Protein AF-A0A179URR4-F1 (afdb_monomer)

Radius of gyration: 17.01 Å; Cα contacts (8 Å, |Δi|>4): 88; chains: 1; bounding box: 34×35×42 Å

Sequence (105 aa):
MVKALNRHGTHRSYLYLRINSISTLRTRTGCLPHLNTFVKDEYQLTAILLEYILKMKELNWINYNERRMQNFVDELNRIHDTLVYHNDVHPRNMMIVEEDPERTI

Organism: Blastomyces gilchristii (strain SLH14081) (NCBI:txid559298)

Solvent-accessible surface area (backbone atoms only — not comparable to full-atom values): 6997 Å² total; per-residue (Å²): 138,85,78,83,83,76,88,84,77,99,60,93,74,80,80,71,51,81,46,77,42,66,70,62,52,63,75,77,34,90,73,60,78,86,55,55,73,64,69,72,50,91,62,81,52,84,52,74,54,73,86,86,63,80,68,57,40,66,49,45,89,86,76,62,53,70,69,44,51,50,46,50,52,54,52,51,49,55,42,45,76,70,78,44,80,77,92,66,88,44,46,88,69,33,35,34,30,76,93,38,77,79,51,68,84

Mean predicted aligned error: 11.79 Å

Structure (mmCIF, N/CA/C/O backbone):
data_AF-A0A179URR4-F1
#
_entry.id   AF-A0A179URR4-F1
#
loop_
_atom_site.group_PDB
_atom_site.id
_atom_site.type_symbol
_atom_site.label_atom_id
_atom_site.label_alt_id
_atom_site.label_comp_id
_atom_site.label_asym_id
_atom_site.label_entity_id
_atom_site.label_seq_id
_atom_site.pdbx_PDB_ins_code
_atom_site.Cartn_x
_atom_site.Cartn_y
_atom_site.Cartn_z
_atom_site.occupancy
_atom_site.B_iso_or_equiv
_atom_site.auth_seq_id
_atom_site.auth_comp_id
_atom_site.auth_asym_id
_atom_site.auth_atom_id
_atom_site.pdbx_PDB_model_num
ATOM 1 N N . MET A 1 1 ? -18.186 -8.491 3.990 1.00 26.55 1 MET A N 1
ATOM 2 C CA . MET A 1 1 ? -17.969 -9.769 4.706 1.00 26.55 1 MET A CA 1
ATOM 3 C C . MET A 1 1 ? -16.643 -10.360 4.234 1.00 26.55 1 MET A C 1
ATOM 5 O O . MET A 1 1 ? -16.627 -11.040 3.221 1.00 26.55 1 MET A O 1
ATOM 9 N N . VAL A 1 2 ? -15.521 -10.038 4.885 1.00 25.66 2 VAL A N 1
ATOM 10 C CA . VAL A 1 2 ? -14.201 -10.550 4.464 1.00 25.66 2 VAL A CA 1
ATOM 11 C C . VAL A 1 2 ? -13.921 -11.846 5.225 1.00 25.66 2 VAL A C 1
ATOM 13 O O . VAL A 1 2 ? -13.797 -11.840 6.451 1.00 25.66 2 VAL A O 1
ATOM 16 N N . LYS A 1 3 ? -13.908 -12.968 4.497 1.00 23.81 3 LYS A N 1
ATOM 17 C CA . LYS A 1 3 ? -13.519 -14.289 5.006 1.00 23.81 3 LYS A CA 1
ATOM 18 C C . LYS A 1 3 ? -12.022 -14.275 5.322 1.00 23.81 3 LYS A C 1
ATOM 20 O O . LYS A 1 3 ? -11.220 -13.878 4.485 1.00 23.81 3 LYS A O 1
ATOM 25 N N . ALA A 1 4 ? -11.656 -14.730 6.517 1.00 29.56 4 ALA A N 1
ATOM 26 C CA . ALA A 1 4 ? -10.269 -15.028 6.847 1.00 29.56 4 ALA A CA 1
ATOM 27 C C . ALA A 1 4 ? -9.815 -16.234 6.007 1.00 29.56 4 ALA A C 1
ATOM 29 O O . ALA A 1 4 ? -10.380 -17.322 6.132 1.00 29.56 4 ALA A O 1
ATOM 30 N N . LEU A 1 5 ? -8.832 -16.030 5.130 1.00 31.75 5 LEU A N 1
ATOM 31 C CA . LEU A 1 5 ? -8.178 -17.101 4.384 1.00 31.75 5 LEU A CA 1
ATOM 32 C C . LEU A 1 5 ? -7.237 -17.849 5.334 1.00 31.75 5 LEU A C 1
ATOM 34 O O . LEU A 1 5 ? -6.237 -17.309 5.807 1.00 31.75 5 LEU A O 1
ATOM 38 N N . ASN A 1 6 ? -7.598 -19.094 5.648 1.00 33.19 6 ASN A N 1
ATOM 39 C CA . ASN A 1 6 ? -6.719 -20.021 6.346 1.00 33.19 6 ASN A CA 1
ATOM 40 C C . ASN A 1 6 ? -5.609 -20.497 5.402 1.00 33.19 6 ASN A C 1
ATOM 42 O O . ASN A 1 6 ? -5.845 -20.792 4.234 1.00 33.19 6 ASN A O 1
ATOM 46 N N . ARG A 1 7 ? -4.404 -20.544 5.976 1.00 50.09 7 ARG A N 1
ATOM 47 C CA . ARG A 1 7 ? -3.108 -20.907 5.392 1.00 50.09 7 ARG A CA 1
ATOM 48 C C . ARG A 1 7 ? -3.194 -22.102 4.446 1.00 50.09 7 ARG A C 1
ATOM 50 O O . ARG A 1 7 ? -3.690 -23.126 4.881 1.00 50.09 7 ARG A O 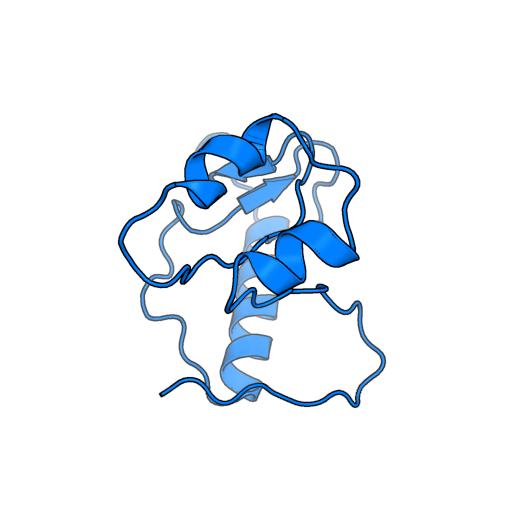1
ATOM 57 N N . HIS A 1 8 ? -2.587 -21.988 3.265 1.00 33.25 8 HIS A N 1
ATOM 58 C CA . HIS A 1 8 ? -1.692 -22.975 2.640 1.00 33.25 8 HIS A CA 1
ATOM 59 C C . HIS A 1 8 ? -1.058 -22.318 1.402 1.00 33.25 8 HIS A C 1
ATOM 61 O O . HIS A 1 8 ? -1.780 -21.855 0.527 1.00 33.25 8 HIS A O 1
ATOM 67 N N . GLY A 1 9 ? 0.275 -22.253 1.331 1.00 27.95 9 GLY A N 1
ATOM 68 C CA . GLY A 1 9 ? 0.982 -21.744 0.150 1.00 27.95 9 GLY A CA 1
ATOM 69 C C . GLY A 1 9 ? 2.272 -21.010 0.495 1.00 27.95 9 GLY A C 1
ATOM 70 O O . GLY A 1 9 ? 2.265 -19.962 1.131 1.00 27.95 9 GLY A O 1
ATOM 71 N N . THR A 1 10 ? 3.388 -21.597 0.092 1.00 39.62 10 THR A N 1
ATOM 72 C CA . THR A 1 10 ? 4.767 -21.192 0.359 1.00 39.62 10 THR A CA 1
ATOM 73 C C . THR A 1 10 ? 5.161 -19.949 -0.447 1.00 39.62 10 THR A C 1
ATOM 75 O O . THR A 1 10 ? 5.939 -20.050 -1.376 1.00 39.62 10 THR A O 1
ATOM 78 N N . HIS A 1 11 ? 4.660 -18.764 -0.106 1.00 39.25 11 HIS A N 1
ATOM 79 C CA . HIS A 1 11 ? 5.220 -17.485 -0.564 1.00 39.25 11 HIS A CA 1
ATOM 80 C C . HIS A 1 11 ? 5.056 -16.451 0.557 1.00 39.25 11 HIS A C 1
ATOM 82 O O . HIS A 1 11 ? 4.044 -16.473 1.258 1.00 39.25 11 HIS A O 1
ATOM 88 N N . ARG A 1 12 ? 6.108 -15.640 0.788 1.00 40.31 12 ARG A N 1
ATOM 89 C CA . ARG A 1 12 ? 6.276 -14.660 1.888 1.00 40.31 12 ARG A CA 1
ATOM 90 C C . ARG A 1 12 ? 4.941 -14.205 2.485 1.00 40.31 12 ARG A C 1
ATOM 92 O O . ARG A 1 12 ? 4.237 -13.368 1.934 1.00 40.31 12 ARG A O 1
ATOM 99 N N . SER A 1 13 ? 4.599 -14.802 3.618 1.00 34.41 13 SER A N 1
ATOM 100 C CA . SER A 1 13 ? 3.341 -14.555 4.307 1.00 34.41 13 SER A CA 1
ATOM 101 C C . SER A 1 13 ? 3.441 -13.237 5.069 1.00 34.41 13 SER A C 1
ATOM 103 O O . SER A 1 13 ? 4.128 -13.173 6.087 1.00 34.41 13 SER A O 1
ATOM 105 N N . TYR A 1 14 ? 2.757 -12.192 4.605 1.00 39.69 14 TYR A N 1
ATOM 106 C CA . TYR A 1 14 ? 2.512 -11.015 5.434 1.00 39.69 14 TYR A CA 1
ATOM 107 C C . TYR A 1 14 ? 1.600 -11.438 6.589 1.00 39.69 14 TYR A C 1
ATOM 109 O O . TYR A 1 14 ? 0.480 -11.918 6.389 1.00 39.69 14 TYR A O 1
ATOM 117 N N . LEU A 1 15 ? 2.119 -11.364 7.812 1.00 39.06 15 LEU A N 1
ATOM 118 C CA . LEU A 1 15 ? 1.438 -11.872 8.995 1.00 39.06 15 LEU A CA 1
ATOM 119 C C . LEU A 1 15 ? 0.481 -10.800 9.526 1.00 39.06 15 LEU A C 1
ATOM 121 O O . LEU A 1 15 ? 0.820 -10.038 10.425 1.00 39.06 15 LEU A O 1
ATOM 125 N N . TYR A 1 16 ? -0.722 -10.726 8.964 1.00 44.38 16 TYR A N 1
ATOM 126 C CA . TYR A 1 16 ? -1.755 -9.830 9.480 1.00 44.38 16 TYR A C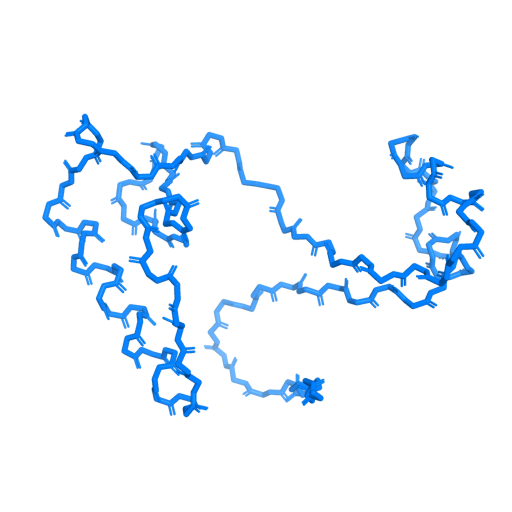A 1
ATOM 127 C C . TYR A 1 16 ? -2.450 -10.465 10.684 1.00 44.38 16 TYR A C 1
ATOM 129 O O . TYR A 1 16 ?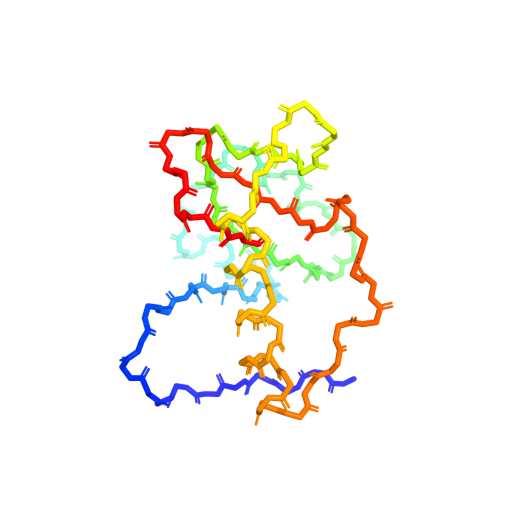 -3.043 -11.543 10.592 1.00 44.38 16 TYR A O 1
ATOM 137 N N . LEU A 1 17 ? -2.389 -9.790 11.832 1.00 50.88 17 LEU A N 1
ATOM 138 C CA . LEU A 1 17 ? -3.111 -10.198 13.033 1.00 50.88 17 LEU A CA 1
ATOM 139 C C . LEU A 1 17 ? -4.386 -9.367 13.161 1.00 50.88 17 LEU A C 1
ATOM 141 O O . LEU A 1 17 ? -4.342 -8.158 13.387 1.00 50.88 17 LEU A O 1
ATOM 145 N N . ARG A 1 18 ? -5.534 -10.041 13.048 1.00 52.78 18 ARG A N 1
ATOM 146 C CA . ARG A 1 18 ? -6.832 -9.465 13.400 1.00 52.78 18 ARG A CA 1
ATOM 147 C C . ARG A 1 18 ? -7.017 -9.559 14.913 1.00 52.78 18 ARG A C 1
ATOM 149 O O . ARG A 1 18 ? -7.097 -10.660 15.457 1.00 52.78 18 ARG A O 1
ATOM 156 N N . ILE A 1 19 ? -7.104 -8.416 15.585 1.00 57.50 19 ILE A N 1
ATOM 157 C CA . ILE A 1 19 ? -7.346 -8.341 17.029 1.00 57.50 19 ILE A CA 1
ATOM 158 C C . ILE A 1 19 ? -8.809 -7.981 17.241 1.00 57.50 19 ILE A C 1
ATOM 160 O O . ILE A 1 19 ? -9.236 -6.902 16.856 1.00 57.50 19 ILE A O 1
ATOM 164 N N . ASN A 1 20 ? -9.565 -8.896 17.848 1.00 51.19 20 ASN A N 1
ATOM 165 C CA . ASN A 1 20 ? -11.001 -8.724 18.094 1.00 51.19 20 ASN A CA 1
ATOM 166 C C . ASN A 1 20 ? -11.329 -8.435 19.573 1.00 51.19 20 ASN A C 1
ATOM 168 O O . ASN A 1 20 ? -12.499 -8.331 19.928 1.00 51.19 20 ASN A O 1
ATOM 172 N N . SER A 1 21 ? -10.332 -8.381 20.468 1.00 56.53 21 SER A N 1
ATOM 173 C CA . SER A 1 21 ? -10.551 -8.095 21.893 1.00 56.53 21 SER A CA 1
ATOM 174 C C . SER A 1 21 ? -9.287 -7.603 22.602 1.00 56.53 21 SER A C 1
ATOM 176 O O . SER A 1 21 ? -8.184 -8.106 22.371 1.00 56.53 21 SER A O 1
ATOM 178 N N . ILE A 1 22 ? -9.475 -6.686 23.556 1.00 53.06 22 ILE A N 1
ATOM 179 C CA . ILE A 1 22 ? -8.451 -6.188 24.490 1.00 53.06 22 ILE A CA 1
ATOM 180 C C . ILE A 1 22 ? -7.813 -7.328 25.304 1.00 53.06 22 ILE A C 1
ATOM 182 O O . ILE A 1 22 ? -6.621 -7.293 25.612 1.00 53.06 22 ILE A O 1
ATOM 186 N N . SER A 1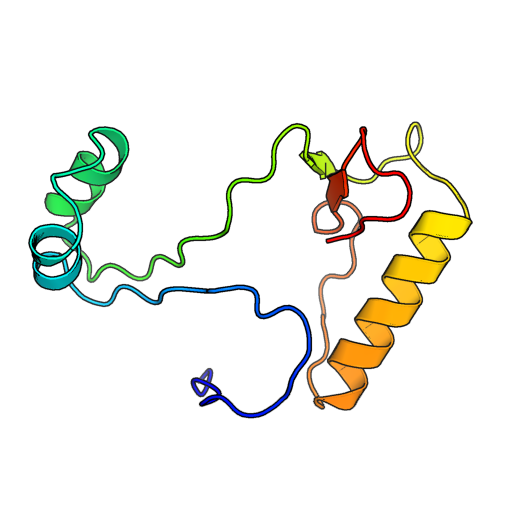 23 ? -8.566 -8.391 25.602 1.00 54.34 23 SER A N 1
ATOM 187 C CA . SER A 1 23 ? -8.040 -9.571 26.306 1.00 54.34 23 SER A CA 1
ATOM 188 C C . SER A 1 23 ? -6.948 -10.303 25.505 1.00 54.34 23 SER A C 1
ATOM 190 O O . SER A 1 23 ? -5.995 -10.827 26.090 1.00 54.34 23 SER A O 1
ATOM 192 N N . THR A 1 24 ? -7.033 -10.273 24.169 1.00 55.41 24 THR A N 1
ATOM 193 C CA . THR A 1 24 ? -6.045 -10.849 23.242 1.00 55.41 24 THR A CA 1
ATOM 194 C C . THR A 1 24 ? -4.796 -9.971 23.112 1.00 55.41 24 THR A C 1
ATOM 196 O O . THR A 1 24 ? -3.696 -10.505 22.978 1.00 55.41 24 THR A O 1
ATOM 199 N N . LEU A 1 25 ? -4.933 -8.640 23.228 1.00 53.69 25 LEU A N 1
ATOM 200 C CA . LEU A 1 25 ? -3.790 -7.717 23.330 1.00 53.69 25 LEU A CA 1
ATOM 201 C C . LEU A 1 25 ? -2.957 -8.013 24.585 1.00 53.69 25 LEU A C 1
ATOM 203 O O . LEU A 1 25 ? -1.732 -8.124 24.525 1.00 53.69 25 LEU A O 1
ATOM 207 N N . ARG A 1 26 ? -3.638 -8.206 25.722 1.00 51.28 26 ARG A N 1
ATOM 208 C CA . ARG A 1 26 ? -3.016 -8.333 27.048 1.00 51.28 26 ARG A CA 1
ATOM 209 C C . ARG A 1 26 ? -2.274 -9.653 27.282 1.00 51.28 26 ARG A C 1
ATOM 211 O O . ARG A 1 26 ? -1.392 -9.710 28.129 1.00 51.28 26 ARG A O 1
ATOM 218 N N . THR A 1 27 ? -2.645 -10.720 26.574 1.00 49.66 27 THR A N 1
ATOM 219 C CA . 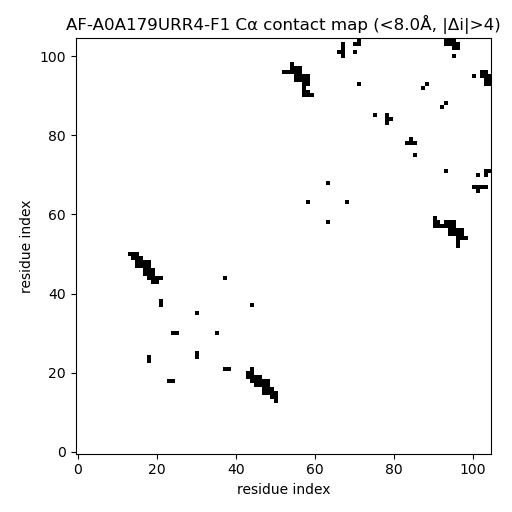THR A 1 27 ? -2.113 -12.080 26.793 1.00 49.66 27 THR A CA 1
ATOM 220 C C . THR A 1 27 ? -0.925 -12.442 25.900 1.00 49.66 27 THR A C 1
ATOM 222 O O . THR A 1 27 ? -0.244 -13.422 26.188 1.00 49.66 27 THR A O 1
ATOM 225 N N . ARG A 1 28 ? -0.629 -11.662 24.848 1.00 51.81 28 ARG A N 1
ATOM 226 C CA . ARG A 1 28 ? 0.538 -11.895 23.967 1.00 51.81 28 ARG A CA 1
ATOM 227 C C . ARG A 1 28 ? 1.549 -10.755 23.911 1.00 51.81 28 ARG A C 1
ATOM 229 O O . ARG A 1 28 ? 2.605 -10.928 23.313 1.00 51.81 28 ARG A O 1
ATOM 236 N N . THR A 1 29 ? 1.261 -9.615 24.533 1.00 51.91 29 THR A N 1
ATOM 237 C CA . THR A 1 29 ? 2.175 -8.473 24.561 1.00 51.91 29 THR A CA 1
ATOM 238 C C . THR A 1 29 ? 2.252 -7.931 25.982 1.00 51.91 29 THR A C 1
ATOM 240 O O . THR A 1 29 ? 1.272 -7.410 26.507 1.00 51.91 29 THR A O 1
ATOM 243 N N . GLY A 1 30 ? 3.414 -8.062 26.630 1.00 50.44 30 GLY A N 1
ATOM 244 C CA . GLY A 1 30 ? 3.784 -7.115 27.681 1.00 50.44 30 GLY A CA 1
ATOM 245 C C . GLY A 1 30 ? 3.736 -5.734 27.033 1.00 50.44 30 GLY A C 1
ATOM 246 O O . GLY A 1 30 ? 4.476 -5.476 26.089 1.00 50.44 30 GLY A O 1
ATOM 247 N N . CYS A 1 31 ? 2.738 -4.949 27.422 1.00 52.94 31 CYS A N 1
ATOM 248 C CA . CYS A 1 31 ? 2.100 -3.923 26.609 1.00 52.94 31 CYS A CA 1
ATOM 249 C C . CYS A 1 31 ? 3.077 -2.969 25.903 1.00 52.94 31 CYS A C 1
ATOM 251 O O . CYS A 1 31 ? 3.860 -2.277 26.552 1.00 52.94 31 CYS A O 1
ATOM 253 N N . LEU A 1 32 ? 2.953 -2.858 24.574 1.00 63.91 32 LEU A N 1
ATOM 254 C CA . LEU A 1 32 ? 3.484 -1.717 23.830 1.00 63.91 32 LEU A CA 1
ATOM 255 C C . LEU A 1 32 ? 2.789 -0.447 24.354 1.00 63.91 32 LEU A C 1
ATOM 257 O O . LEU A 1 32 ? 1.563 -0.362 24.250 1.00 63.91 32 LEU A O 1
ATOM 261 N N . PRO A 1 33 ? 3.518 0.551 24.885 1.00 63.75 33 PRO A N 1
ATOM 262 C CA . PRO A 1 33 ? 2.910 1.746 25.477 1.00 63.75 33 PRO A CA 1
ATOM 263 C C . PRO A 1 33 ? 1.995 2.497 24.496 1.00 63.75 33 PRO A C 1
ATOM 265 O O . PRO A 1 33 ? 1.016 3.112 24.911 1.00 63.75 33 PRO A O 1
ATOM 268 N N . HIS A 1 34 ? 2.255 2.377 23.191 1.00 66.06 34 HIS A N 1
ATOM 269 C CA . HIS A 1 34 ? 1.476 3.000 22.119 1.00 66.06 34 HIS A CA 1
ATOM 270 C C . HIS A 1 34 ? 0.109 2.355 21.859 1.00 66.06 34 HIS A C 1
ATOM 272 O O . HIS A 1 34 ? -0.724 2.972 21.205 1.00 66.06 34 HIS A O 1
ATOM 278 N N . LEU A 1 35 ? -0.143 1.140 22.360 1.00 70.62 35 LEU A N 1
ATOM 279 C CA . LEU A 1 35 ? -1.439 0.471 22.206 1.00 70.62 35 LEU A CA 1
ATOM 280 C C . LEU A 1 35 ? -2.360 0.664 23.419 1.00 70.62 35 LEU A C 1
ATOM 282 O O . LEU A 1 35 ? -3.513 0.242 23.391 1.00 70.62 35 LEU A O 1
ATOM 286 N N . ASN A 1 36 ? -1.883 1.326 24.479 1.00 69.69 36 ASN A N 1
ATOM 287 C CA . ASN A 1 36 ? -2.672 1.562 25.691 1.00 69.69 36 ASN A CA 1
ATOM 288 C C . ASN A 1 36 ? -3.890 2.465 25.449 1.00 69.69 36 ASN A C 1
ATOM 290 O O . ASN A 1 36 ? -4.875 2.359 26.176 1.00 69.69 36 ASN A O 1
ATOM 294 N N . THR A 1 37 ? -3.850 3.330 24.434 1.00 68.94 37 THR A N 1
ATOM 295 C CA . THR A 1 37 ? -4.989 4.174 24.037 1.00 68.94 37 THR A CA 1
ATOM 296 C C . THR A 1 37 ? -6.194 3.337 23.598 1.00 68.94 37 THR A C 1
ATOM 298 O O . THR A 1 37 ? -7.323 3.701 23.903 1.00 68.94 37 THR A O 1
ATOM 301 N N . PHE A 1 38 ? -5.955 2.171 22.993 1.00 69.94 38 PHE A N 1
ATOM 302 C CA . PHE A 1 38 ? -6.984 1.233 22.532 1.00 69.94 38 PHE A CA 1
ATOM 303 C C . PHE A 1 38 ? -7.597 0.381 23.653 1.00 69.94 38 PHE A C 1
ATOM 305 O O . PHE A 1 38 ? -8.642 -0.233 23.469 1.00 69.94 38 PHE A O 1
ATOM 312 N N . VAL A 1 39 ? -6.968 0.326 24.833 1.00 69.44 39 VAL A N 1
ATOM 313 C CA . VAL A 1 39 ? -7.477 -0.441 25.989 1.00 69.44 39 VAL A CA 1
ATOM 314 C C . VAL A 1 39 ? -8.728 0.204 26.592 1.00 69.44 39 VAL A C 1
ATOM 316 O O . VAL A 1 39 ? -9.516 -0.479 27.238 1.00 69.44 39 VAL A O 1
ATOM 319 N N . LYS A 1 40 ? -8.902 1.515 26.404 1.00 68.19 40 LYS A N 1
ATOM 320 C CA . LYS A 1 40 ? -10.046 2.281 26.917 1.00 68.19 40 LYS A CA 1
ATOM 321 C C . LYS A 1 40 ? -11.067 2.629 25.834 1.00 68.19 40 LYS A C 1
ATOM 323 O O . LYS A 1 40 ? -11.945 3.442 26.100 1.00 68.19 40 LYS A O 1
ATOM 328 N N . ASP A 1 41 ? -10.921 2.072 24.634 1.00 69.62 41 ASP A N 1
ATOM 329 C CA . ASP A 1 41 ? -11.877 2.318 23.560 1.00 69.62 41 ASP A CA 1
ATOM 330 C C . ASP A 1 41 ? -13.239 1.722 23.945 1.00 69.62 41 ASP A C 1
ATOM 332 O O . ASP A 1 41 ? -13.326 0.585 24.416 1.00 69.62 41 ASP A O 1
ATOM 336 N N . GLU A 1 42 ? -14.289 2.527 23.806 1.00 71.62 42 GLU A N 1
ATOM 337 C CA . GLU A 1 42 ? -15.668 2.142 24.110 1.00 71.62 42 GLU A CA 1
ATOM 338 C C . GLU A 1 42 ? -16.196 1.139 23.074 1.00 71.62 42 GLU A C 1
ATOM 340 O O . GLU A 1 42 ? -17.037 0.290 23.381 1.00 71.62 42 GLU A O 1
ATOM 345 N N . TYR A 1 43 ? -15.666 1.200 21.850 1.00 73.25 43 TYR A N 1
ATOM 346 C CA . TYR A 1 43 ? -16.091 0.359 20.743 1.00 73.25 43 TYR A CA 1
ATOM 347 C C . TYR A 1 43 ? -15.226 -0.896 20.614 1.00 73.25 43 TYR A C 1
ATOM 349 O O . TYR A 1 43 ? -14.060 -0.946 21.012 1.00 73.25 43 TYR A O 1
ATOM 357 N N . GLN A 1 44 ? -15.805 -1.952 20.030 1.00 67.56 44 GLN A N 1
ATOM 358 C CA . GLN A 1 44 ? -15.047 -3.165 19.735 1.00 67.56 44 GLN A CA 1
ATOM 359 C C . GLN A 1 44 ? -13.869 -2.827 18.830 1.00 67.56 44 GLN A C 1
ATOM 361 O O . GLN A 1 44 ? -14.046 -2.262 17.751 1.00 67.56 44 GLN A O 1
ATOM 366 N N . LEU A 1 45 ? -12.674 -3.233 19.259 1.00 67.75 45 LEU A N 1
ATOM 367 C CA . LEU A 1 45 ? -11.477 -3.009 18.476 1.00 67.75 45 LEU A CA 1
ATOM 368 C C . LEU A 1 45 ? -11.600 -3.712 17.122 1.00 67.75 45 LEU A C 1
ATOM 370 O O . LEU A 1 45 ? -11.575 -4.940 17.034 1.00 67.75 45 LEU A O 1
ATOM 374 N N . THR A 1 46 ? -11.692 -2.923 16.061 1.00 70.00 46 THR A N 1
ATOM 375 C CA . THR A 1 46 ? -11.545 -3.381 14.680 1.00 70.00 46 THR A CA 1
ATOM 376 C C . THR A 1 46 ? -10.287 -2.761 14.097 1.00 70.00 46 THR A C 1
ATOM 378 O O . THR A 1 46 ? -10.342 -1.945 13.182 1.00 70.00 46 THR A O 1
ATOM 381 N N . ALA A 1 47 ? -9.140 -3.129 14.668 1.00 72.00 47 ALA A N 1
ATOM 382 C CA . ALA A 1 47 ? -7.833 -2.717 14.178 1.00 72.00 47 ALA A CA 1
ATOM 383 C C . ALA A 1 47 ? -7.133 -3.889 13.480 1.00 72.00 47 ALA A C 1
ATOM 385 O O . ALA A 1 47 ? -7.185 -5.036 13.940 1.00 72.00 47 ALA A O 1
ATOM 386 N N . ILE A 1 48 ? -6.456 -3.588 12.374 1.00 71.94 48 ILE A N 1
ATOM 387 C CA . ILE A 1 48 ? -5.515 -4.495 11.720 1.00 71.94 48 ILE A CA 1
ATOM 388 C C . ILE A 1 48 ? -4.122 -3.955 12.020 1.00 71.94 48 ILE A C 1
ATOM 390 O O . ILE A 1 48 ? -3.831 -2.798 11.723 1.00 71.94 48 ILE A O 1
ATOM 394 N N . LEU A 1 49 ? -3.269 -4.781 12.624 1.00 75.19 49 LEU A N 1
ATOM 395 C CA . LEU A 1 49 ? -1.854 -4.451 12.756 1.00 75.19 49 LEU A CA 1
ATOM 396 C C . LEU A 1 49 ? -1.142 -4.848 11.466 1.00 75.19 49 LEU A C 1
ATOM 398 O O . LEU A 1 49 ? -1.198 -6.008 11.050 1.00 75.19 49 LEU A O 1
ATOM 402 N N . LEU A 1 50 ? -0.488 -3.870 10.851 1.00 80.06 50 LEU A N 1
ATOM 403 C CA . LEU A 1 50 ? 0.366 -4.057 9.686 1.00 80.06 50 LEU A CA 1
ATOM 404 C C . LEU A 1 50 ? 1.833 -4.083 10.132 1.00 80.06 50 LEU A C 1
ATOM 406 O O . LEU A 1 50 ? 2.186 -3.527 11.174 1.00 80.06 50 LEU A O 1
ATOM 410 N N . GLU A 1 51 ? 2.686 -4.733 9.341 1.00 79.19 51 GLU A N 1
ATOM 411 C CA . GLU A 1 51 ? 4.140 -4.661 9.512 1.00 79.19 51 GLU A CA 1
ATOM 412 C C . GLU A 1 51 ? 4.602 -3.199 9.441 1.00 79.19 51 GLU A C 1
ATOM 414 O O . GLU A 1 51 ? 4.194 -2.453 8.549 1.00 79.19 51 GLU A O 1
ATOM 419 N N . TYR A 1 52 ? 5.473 -2.790 10.368 1.00 82.69 52 TYR A N 1
ATOM 420 C CA . TYR A 1 52 ? 6.154 -1.504 10.263 1.00 82.69 52 TYR A CA 1
ATOM 421 C C . TYR A 1 52 ? 7.368 -1.640 9.346 1.00 82.69 52 TYR A C 1
ATOM 423 O O . TYR A 1 52 ? 8.317 -2.357 9.665 1.00 82.69 52 TYR A O 1
ATOM 431 N N . ILE A 1 53 ? 7.344 -0.927 8.223 1.00 85.31 53 ILE A N 1
ATOM 432 C CA . ILE A 1 53 ? 8.375 -1.009 7.190 1.00 85.31 53 ILE A CA 1
ATOM 433 C C . ILE A 1 53 ? 9.169 0.291 7.203 1.00 85.31 53 ILE A C 1
ATOM 435 O O . ILE A 1 53 ? 8.644 1.375 6.943 1.00 85.31 53 ILE A O 1
ATOM 439 N N . LEU A 1 54 ? 10.449 0.184 7.556 1.00 87.00 54 LEU A N 1
ATOM 440 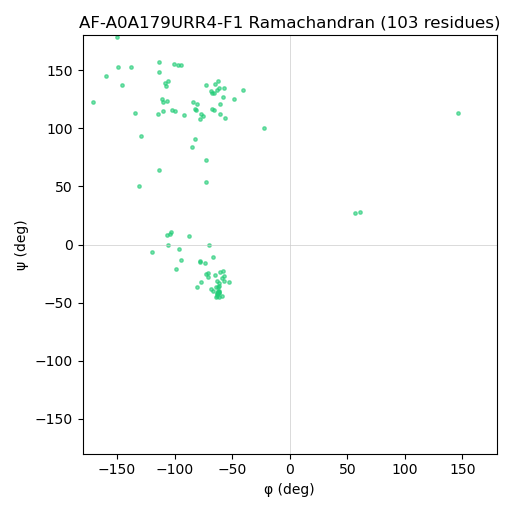C CA . LEU A 1 54 ? 11.330 1.337 7.687 1.00 87.00 54 LEU A CA 1
ATOM 441 C C . LEU A 1 54 ? 11.527 2.017 6.322 1.00 87.00 54 LEU A C 1
ATOM 443 O O . LEU A 1 54 ? 11.708 1.342 5.312 1.00 87.00 54 LEU A O 1
ATOM 447 N N . LYS A 1 55 ? 11.502 3.358 6.297 1.00 87.69 55 LYS A N 1
ATOM 448 C CA . LYS A 1 55 ? 11.667 4.179 5.076 1.00 87.69 55 LYS A CA 1
ATOM 449 C C . LYS A 1 55 ? 10.652 3.863 3.966 1.00 87.69 55 LYS A C 1
ATOM 451 O O . LYS A 1 55 ? 10.926 4.097 2.787 1.00 87.69 55 LYS A O 1
ATOM 456 N N . MET A 1 56 ? 9.475 3.369 4.348 1.00 89.88 56 MET A N 1
ATOM 457 C CA . MET A 1 56 ? 8.337 3.252 3.448 1.00 89.88 56 MET A CA 1
ATOM 458 C C . MET A 1 56 ? 7.812 4.648 3.092 1.00 89.88 56 MET A C 1
ATOM 460 O O . MET A 1 56 ? 7.628 5.487 3.978 1.00 89.88 56 MET A O 1
ATOM 464 N N . LYS A 1 57 ? 7.588 4.908 1.805 1.00 91.31 57 LYS A N 1
ATOM 465 C CA . LYS A 1 57 ? 7.085 6.192 1.301 1.00 91.31 57 LYS A CA 1
ATOM 466 C C . LYS A 1 57 ? 6.029 5.979 0.230 1.00 91.31 57 LYS A C 1
ATOM 468 O O . LYS A 1 57 ? 6.060 4.983 -0.480 1.00 91.31 57 LYS A O 1
ATOM 473 N N . GLU A 1 58 ? 5.133 6.946 0.110 1.00 93.38 58 GLU A N 1
ATOM 474 C CA . GLU A 1 58 ? 4.159 7.004 -0.977 1.00 93.38 58 GLU A CA 1
ATOM 475 C C . GLU A 1 58 ? 4.864 7.136 -2.334 1.00 93.38 58 GLU A C 1
ATOM 477 O O . GLU A 1 58 ? 5.853 7.874 -2.466 1.00 93.38 58 GLU A O 1
ATOM 482 N N . LEU A 1 59 ? 4.342 6.447 -3.347 1.00 92.31 59 LEU A N 1
ATOM 483 C CA . LEU A 1 59 ? 4.716 6.666 -4.736 1.00 92.31 59 LEU A CA 1
ATOM 484 C C . LEU A 1 59 ? 4.343 8.090 -5.180 1.00 92.31 59 LEU A C 1
ATOM 486 O O . LEU A 1 59 ? 3.222 8.552 -5.003 1.00 92.31 59 LEU A O 1
ATOM 490 N N . ASN A 1 60 ? 5.269 8.786 -5.828 1.00 92.50 60 ASN A N 1
ATOM 491 C CA . ASN A 1 60 ? 5.050 10.103 -6.408 1.00 92.50 60 ASN A CA 1
ATOM 492 C C . ASN A 1 60 ? 5.940 10.318 -7.641 1.00 92.50 60 ASN A C 1
ATOM 494 O O . ASN A 1 60 ? 6.758 9.476 -8.006 1.00 92.50 60 ASN A O 1
ATOM 498 N N . TRP A 1 61 ? 5.803 11.485 -8.271 1.00 91.25 61 TRP A N 1
ATOM 499 C CA . TRP A 1 61 ? 6.549 11.851 -9.477 1.00 91.25 61 TRP A CA 1
ATOM 500 C C . TRP A 1 61 ? 8.075 11.832 -9.309 1.00 91.25 61 TRP A C 1
ATOM 502 O O . TRP A 1 61 ? 8.786 11.591 -10.276 1.00 91.25 61 TRP A O 1
ATOM 512 N N . ILE A 1 62 ? 8.587 12.080 -8.099 1.00 91.56 62 ILE A N 1
ATOM 513 C CA . ILE A 1 62 ? 10.028 12.167 -7.822 1.00 91.56 62 ILE A CA 1
ATOM 514 C C . ILE A 1 62 ? 10.639 10.770 -7.677 1.00 91.56 62 ILE A C 1
ATOM 516 O O . ILE A 1 62 ? 11.772 10.543 -8.090 1.00 91.56 62 ILE A O 1
ATOM 520 N N . ASN A 1 63 ? 9.905 9.831 -7.078 1.00 88.62 63 ASN A N 1
ATOM 521 C CA . ASN A 1 63 ? 10.394 8.480 -6.790 1.00 88.62 63 ASN A CA 1
ATOM 522 C C . ASN A 1 63 ? 9.854 7.406 -7.756 1.00 88.62 63 ASN A C 1
ATOM 524 O O . ASN A 1 63 ? 10.063 6.204 -7.536 1.00 88.62 63 ASN A O 1
ATOM 528 N N . TYR A 1 64 ? 9.206 7.848 -8.833 1.00 89.06 64 TYR A N 1
ATOM 529 C CA . TYR A 1 64 ? 8.764 7.021 -9.944 1.00 89.06 64 TYR A CA 1
ATOM 530 C C . TYR A 1 64 ? 9.952 6.351 -10.645 1.00 89.06 64 TYR A C 1
ATOM 532 O O . TYR A 1 64 ? 10.957 6.989 -10.954 1.00 89.06 64 TYR A O 1
ATOM 540 N N . ASN A 1 65 ? 9.820 5.058 -10.943 1.00 88.50 65 ASN A N 1
ATOM 541 C CA . ASN A 1 65 ? 10.667 4.378 -11.916 1.00 88.50 65 ASN A CA 1
ATOM 542 C C . ASN A 1 65 ? 9.888 3.242 -12.598 1.00 88.50 65 ASN A C 1
ATOM 544 O O . ASN A 1 65 ? 8.966 2.676 -12.007 1.00 88.50 65 ASN A O 1
ATOM 548 N N . GLU A 1 66 ? 10.269 2.903 -13.830 1.00 91.50 66 GLU A N 1
ATOM 549 C CA . GLU A 1 66 ? 9.553 1.914 -14.652 1.00 91.50 66 GLU A CA 1
ATOM 550 C C . GLU A 1 66 ? 9.530 0.521 -14.018 1.00 91.50 66 GLU A C 1
ATOM 552 O O . GLU A 1 66 ? 8.495 -0.139 -14.008 1.00 91.50 66 GLU A O 1
ATOM 557 N N . ARG A 1 67 ? 10.642 0.092 -13.413 1.00 89.88 67 ARG A N 1
A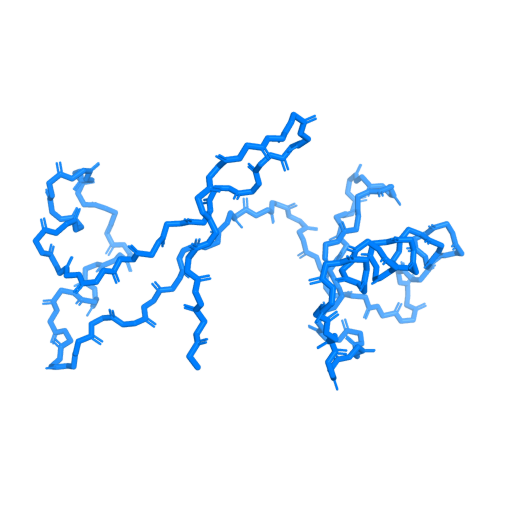TOM 558 C CA . ARG A 1 67 ? 10.744 -1.227 -12.777 1.00 89.88 67 ARG A CA 1
ATOM 559 C C . ARG A 1 67 ? 9.774 -1.384 -11.602 1.00 89.88 67 ARG A C 1
ATOM 561 O O . ARG A 1 67 ? 9.130 -2.417 -11.476 1.00 89.88 67 ARG A O 1
ATOM 568 N N . ARG A 1 68 ? 9.620 -0.352 -10.771 1.00 88.88 68 ARG A N 1
ATOM 569 C CA . ARG A 1 68 ? 8.625 -0.318 -9.692 1.00 88.88 68 ARG A CA 1
ATOM 570 C C . ARG A 1 68 ? 7.218 -0.412 -10.255 1.00 88.88 68 ARG A C 1
ATOM 572 O O . ARG A 1 68 ? 6.398 -1.109 -9.677 1.00 88.88 68 ARG A O 1
ATOM 579 N N . MET A 1 69 ? 6.930 0.269 -11.365 1.00 91.25 69 MET A N 1
ATOM 580 C CA . MET A 1 69 ? 5.591 0.203 -11.959 1.00 91.25 69 MET A CA 1
ATOM 581 C C . MET A 1 69 ? 5.289 -1.181 -12.497 1.00 91.25 69 MET A C 1
ATOM 583 O O . MET A 1 69 ? 4.188 -1.674 -12.274 1.00 91.25 69 MET A O 1
ATOM 587 N N . GLN A 1 70 ? 6.275 -1.831 -13.115 1.00 93.69 70 GLN A N 1
ATOM 588 C CA . GLN A 1 70 ? 6.122 -3.219 -13.522 1.00 93.69 70 GLN A CA 1
ATOM 589 C C . GLN A 1 70 ? 5.813 -4.113 -12.316 1.00 93.69 70 GLN A C 1
ATOM 591 O O . GLN A 1 70 ? 4.856 -4.877 -12.364 1.00 93.69 70 GLN A O 1
ATOM 596 N N . ASN A 1 71 ? 6.525 -3.936 -11.198 1.00 91.38 71 ASN A N 1
ATOM 597 C CA . ASN A 1 71 ? 6.253 -4.699 -9.980 1.00 91.38 71 ASN A CA 1
ATOM 598 C C . ASN A 1 71 ? 4.839 -4.434 -9.425 1.00 91.38 71 ASN A C 1
ATOM 600 O O . ASN A 1 71 ? 4.150 -5.382 -9.066 1.00 91.38 71 ASN A O 1
ATOM 604 N N . PHE A 1 72 ? 4.354 -3.184 -9.405 1.00 93.06 72 PHE A N 1
ATOM 605 C CA . PHE A 1 72 ? 2.968 -2.905 -8.993 1.00 93.06 72 PHE A CA 1
ATOM 606 C C . PHE A 1 72 ? 1.938 -3.569 -9.912 1.00 93.06 72 PHE A C 1
ATOM 608 O O . PHE A 1 72 ? 0.946 -4.102 -9.421 1.00 93.06 72 PHE A O 1
ATOM 615 N N . VAL A 1 73 ? 2.159 -3.562 -11.230 1.00 94.25 73 VAL A N 1
ATOM 616 C CA . VAL A 1 73 ? 1.278 -4.249 -12.189 1.00 94.25 73 VAL A CA 1
ATOM 617 C C . VAL A 1 73 ? 1.281 -5.757 -11.938 1.00 94.25 73 VAL A C 1
ATOM 619 O O . VAL A 1 73 ? 0.214 -6.370 -11.891 1.00 94.25 73 VAL A O 1
ATOM 622 N N . ASP A 1 74 ? 2.454 -6.349 -11.718 1.00 94.19 74 ASP A N 1
ATOM 623 C CA . ASP A 1 74 ? 2.595 -7.778 -11.449 1.00 94.19 74 ASP A CA 1
ATOM 624 C C . ASP A 1 74 ? 1.895 -8.179 -10.137 1.00 94.19 74 ASP A C 1
ATOM 626 O O . ASP A 1 74 ? 1.179 -9.181 -10.103 1.00 94.19 74 ASP A O 1
ATOM 630 N N . GLU A 1 75 ? 2.023 -7.385 -9.068 1.00 91.56 75 GLU A N 1
ATOM 631 C CA . GLU A 1 75 ? 1.319 -7.637 -7.803 1.00 91.56 75 GLU A CA 1
ATOM 632 C C . GLU A 1 75 ? -0.201 -7.424 -7.925 1.00 91.56 75 GLU A C 1
ATOM 634 O O . GLU A 1 75 ? -0.975 -8.218 -7.387 1.00 91.56 75 GLU A O 1
ATOM 639 N N . LEU A 1 76 ? -0.667 -6.420 -8.680 1.00 93.56 76 LEU A N 1
ATOM 640 C CA . LEU A 1 76 ? -2.099 -6.244 -8.958 1.00 93.56 76 LEU A CA 1
ATOM 641 C C . LEU A 1 76 ? -2.680 -7.433 -9.728 1.00 93.56 76 LEU A C 1
ATOM 643 O O . LEU A 1 76 ? -3.778 -7.886 -9.409 1.00 93.56 76 LEU A O 1
ATOM 647 N N . ASN A 1 77 ? -1.936 -7.978 -10.692 1.00 95.19 77 ASN A N 1
ATOM 648 C CA . ASN A 1 77 ? -2.339 -9.194 -11.394 1.00 95.19 77 ASN A CA 1
ATOM 649 C C . ASN A 1 77 ? -2.453 -10.385 -10.435 1.00 95.19 77 ASN A C 1
ATOM 651 O O . ASN A 1 77 ? -3.457 -11.089 -10.473 1.00 95.19 77 ASN A O 1
ATOM 655 N N . ARG A 1 78 ? -1.515 -10.551 -9.493 1.00 93.00 78 ARG A N 1
ATOM 656 C CA . ARG A 1 78 ? -1.625 -11.591 -8.453 1.00 93.00 78 ARG A CA 1
ATOM 657 C C . ARG A 1 78 ? -2.845 -11.403 -7.552 1.00 93.00 78 ARG A C 1
ATOM 659 O O . ARG A 1 78 ? -3.459 -12.386 -7.147 1.00 93.00 78 ARG A O 1
ATOM 666 N N . ILE A 1 79 ? -3.217 -10.162 -7.233 1.00 90.75 79 ILE A N 1
ATOM 667 C CA . ILE A 1 79 ? -4.456 -9.874 -6.496 1.00 90.75 79 ILE A CA 1
ATOM 668 C C . ILE A 1 79 ? -5.672 -10.288 -7.342 1.00 90.75 79 ILE A C 1
ATOM 670 O O . ILE A 1 79 ? -6.555 -10.987 -6.836 1.00 90.75 79 ILE A O 1
ATOM 674 N N . HIS A 1 80 ? -5.692 -9.943 -8.632 1.00 92.75 80 HIS A N 1
ATOM 675 C CA . HIS A 1 80 ? -6.757 -10.344 -9.554 1.00 92.75 80 HIS A CA 1
ATOM 676 C C . HIS A 1 80 ? -6.870 -11.867 -9.720 1.00 92.75 80 HIS A C 1
ATOM 678 O O . HIS A 1 80 ? -7.989 -12.377 -9.777 1.00 92.75 80 HIS A O 1
ATOM 684 N N . ASP A 1 81 ? -5.758 -12.607 -9.701 1.00 95.25 81 ASP A N 1
ATOM 685 C CA . ASP A 1 81 ? -5.751 -14.078 -9.741 1.00 95.25 81 ASP A CA 1
ATOM 686 C C . ASP A 1 81 ? -6.483 -14.698 -8.537 1.00 95.25 81 ASP A C 1
ATOM 688 O O . ASP A 1 81 ? -7.006 -15.811 -8.615 1.00 95.25 81 ASP A O 1
ATOM 692 N N . THR A 1 82 ? -6.590 -13.962 -7.424 1.00 95.62 82 THR A N 1
ATOM 693 C CA . THR A 1 82 ? -7.393 -14.357 -6.252 1.00 95.62 82 THR A CA 1
ATOM 694 C C . THR A 1 82 ? -8.861 -13.927 -6.331 1.00 95.62 82 THR A C 1
ATOM 696 O O . THR A 1 82 ? -9.607 -14.099 -5.365 1.00 95.62 82 THR A O 1
ATOM 699 N N . LEU A 1 83 ? -9.297 -13.396 -7.479 1.00 93.31 83 LEU A N 1
ATOM 700 C CA . LEU A 1 83 ? -10.636 -12.853 -7.731 1.00 93.31 83 LEU A CA 1
ATOM 701 C C . LEU A 1 83 ? -10.993 -11.660 -6.827 1.00 93.31 83 LEU A C 1
ATOM 703 O O . LEU A 1 83 ? -12.165 -11.412 -6.531 1.00 93.31 83 LEU A O 1
ATOM 707 N N . VAL A 1 84 ? -9.980 -10.915 -6.383 1.00 92.56 84 VAL A N 1
ATOM 708 C CA . VAL A 1 84 ? -10.125 -9.661 -5.639 1.00 92.56 84 VAL A CA 1
ATOM 709 C C . VAL A 1 84 ? -9.743 -8.509 -6.561 1.00 92.56 84 VAL A C 1
ATOM 711 O O . VAL A 1 84 ? -8.739 -8.590 -7.253 1.00 92.56 84 VAL A O 1
ATOM 714 N N . TYR A 1 85 ? -10.518 -7.423 -6.553 1.00 91.25 85 TYR A N 1
ATOM 715 C CA . TYR A 1 85 ? -10.209 -6.206 -7.308 1.00 91.25 85 TYR A CA 1
ATOM 716 C C . TYR A 1 85 ? -9.847 -5.069 -6.356 1.00 91.25 85 TYR A C 1
ATOM 718 O O . TYR A 1 85 ? -10.622 -4.726 -5.458 1.00 91.25 85 TYR A O 1
ATOM 726 N N . HIS A 1 86 ? -8.674 -4.467 -6.555 1.00 88.56 86 HIS A N 1
ATOM 727 C CA . HIS A 1 86 ? -8.265 -3.281 -5.812 1.00 88.56 86 HIS A CA 1
ATOM 728 C C . HIS A 1 86 ? -8.890 -2.037 -6.461 1.00 88.56 86 HIS A C 1
ATOM 730 O O . HIS A 1 86 ? -8.317 -1.430 -7.359 1.00 88.56 86 HIS A O 1
ATOM 736 N N . ASN A 1 87 ? -10.082 -1.640 -6.015 1.00 92.69 87 ASN A N 1
ATOM 737 C CA . ASN A 1 87 ? -10.834 -0.533 -6.629 1.00 92.69 87 ASN A CA 1
ATOM 738 C C . ASN A 1 87 ? -10.225 0.868 -6.404 1.00 92.69 87 ASN A C 1
ATOM 740 O O . ASN A 1 87 ? -10.794 1.851 -6.870 1.00 92.69 87 ASN A O 1
ATOM 744 N N . ASP A 1 88 ? -9.100 0.980 -5.691 1.00 94.06 88 ASP A N 1
ATOM 745 C CA . ASP A 1 88 ? -8.492 2.264 -5.327 1.00 94.06 88 ASP A CA 1
ATOM 746 C C . ASP A 1 88 ? -6.985 2.336 -5.640 1.00 94.06 88 ASP A C 1
ATOM 748 O O . ASP A 1 88 ? -6.170 2.666 -4.782 1.00 94.06 88 ASP A O 1
ATOM 752 N N . VAL A 1 89 ? -6.590 1.986 -6.866 1.00 92.00 89 VAL A N 1
ATOM 753 C CA . VAL A 1 89 ? -5.186 1.957 -7.346 1.00 92.00 89 VAL A CA 1
ATOM 754 C C . VAL A 1 89 ? -4.576 3.350 -7.582 1.00 92.00 89 VAL A C 1
ATOM 756 O O . VAL A 1 89 ? -4.068 3.661 -8.655 1.00 92.00 89 VAL A O 1
ATOM 759 N N . HIS A 1 90 ? -4.619 4.211 -6.569 1.00 92.62 90 HIS A N 1
ATOM 760 C CA . HIS A 1 90 ? -3.995 5.533 -6.600 1.00 92.62 90 HIS A CA 1
ATOM 761 C C . HIS A 1 90 ? -2.611 5.521 -5.935 1.00 92.62 90 HIS A C 1
ATOM 763 O O . HIS A 1 90 ? -2.412 4.744 -5.001 1.00 92.62 90 HIS A O 1
ATOM 769 N N . PRO A 1 91 ? -1.694 6.437 -6.310 1.00 91.75 91 PRO A N 1
ATOM 770 C CA . PRO A 1 91 ? -0.348 6.503 -5.730 1.00 91.75 91 PRO A CA 1
ATOM 771 C C . PRO A 1 91 ? -0.308 6.562 -4.194 1.00 91.75 91 PRO A C 1
ATOM 773 O O . PRO A 1 91 ? 0.553 5.937 -3.589 1.00 91.75 91 PRO A O 1
ATOM 776 N N . ARG A 1 92 ? -1.309 7.187 -3.555 1.00 92.69 92 ARG A N 1
ATOM 777 C CA . ARG A 1 92 ? -1.476 7.213 -2.086 1.00 92.69 92 ARG A CA 1
ATOM 778 C C . ARG A 1 92 ? -1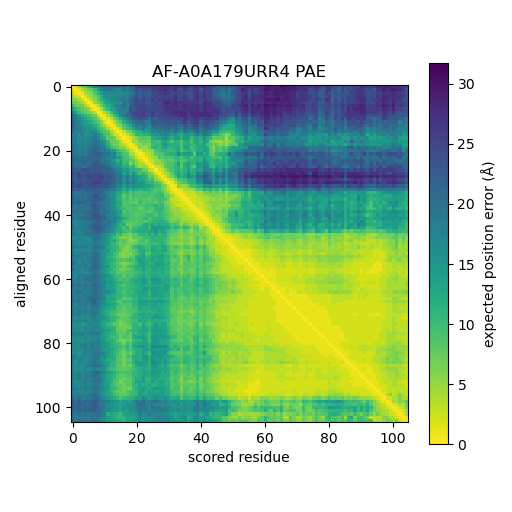.589 5.844 -1.409 1.00 92.69 92 ARG A C 1
ATOM 780 O O . ARG A 1 92 ? -1.340 5.735 -0.214 1.00 92.69 92 ARG A O 1
ATOM 787 N N . ASN A 1 93 ? -1.985 4.824 -2.167 1.00 92.69 93 ASN A N 1
ATOM 788 C CA . ASN A 1 93 ? -2.107 3.438 -1.720 1.00 92.69 93 ASN A CA 1
ATOM 789 C C . ASN A 1 93 ? -0.984 2.549 -2.280 1.00 92.69 93 ASN A C 1
ATOM 791 O O . ASN A 1 93 ? -1.056 1.335 -2.144 1.00 92.69 93 ASN A O 1
ATOM 795 N N . MET A 1 94 ? 0.018 3.135 -2.938 1.00 92.50 94 MET A N 1
ATOM 796 C CA . MET A 1 94 ? 1.160 2.433 -3.515 1.00 92.50 94 MET A CA 1
ATOM 797 C C . MET A 1 94 ? 2.414 2.862 -2.766 1.00 92.50 94 MET A C 1
ATOM 799 O O . MET A 1 94 ? 2.843 4.015 -2.856 1.00 92.50 94 MET A O 1
ATOM 803 N N . MET A 1 95 ? 3.009 1.939 -2.019 1.00 92.56 95 MET A N 1
ATOM 804 C CA . MET A 1 95 ? 4.134 2.245 -1.150 1.00 92.56 95 MET A CA 1
ATOM 805 C C . MET A 1 95 ? 5.431 1.662 -1.711 1.00 92.56 95 MET A C 1
ATOM 807 O O . MET A 1 95 ? 5.499 0.540 -2.209 1.00 92.56 95 MET A O 1
ATOM 811 N N . ILE A 1 96 ? 6.497 2.447 -1.617 1.00 91.19 96 ILE A N 1
ATOM 812 C CA . ILE A 1 96 ? 7.850 2.059 -2.005 1.00 91.19 96 ILE A CA 1
ATOM 813 C C . ILE A 1 96 ? 8.742 1.993 -0.771 1.00 91.19 96 ILE A C 1
ATOM 815 O O . ILE A 1 96 ? 8.498 2.681 0.222 1.00 91.19 96 ILE A O 1
ATOM 819 N N . VAL A 1 97 ? 9.823 1.226 -0.851 1.00 89.75 97 VAL A N 1
ATOM 820 C CA . VAL A 1 97 ? 10.899 1.259 0.143 1.00 89.75 97 VAL A CA 1
ATOM 821 C C . VAL A 1 97 ? 12.128 1.883 -0.511 1.00 89.75 97 VAL A C 1
ATOM 823 O O . VAL A 1 97 ? 12.576 1.440 -1.564 1.00 89.75 97 VAL A O 1
ATOM 826 N N . GLU A 1 98 ? 12.660 2.965 0.060 1.00 81.44 98 GLU A N 1
ATOM 827 C CA . GLU A 1 98 ? 13.766 3.694 -0.586 1.00 81.44 98 GLU A CA 1
ATOM 828 C C . GLU A 1 98 ? 15.046 2.870 -0.713 1.00 81.44 98 GLU A C 1
ATOM 830 O O . GLU A 1 98 ? 15.749 2.984 -1.713 1.00 81.44 98 GLU A O 1
ATOM 835 N N . GLU A 1 99 ? 15.334 2.037 0.285 1.00 79.56 99 GLU A N 1
ATOM 836 C CA . GLU A 1 99 ? 16.547 1.213 0.327 1.00 79.56 99 GLU A CA 1
ATOM 837 C C . GLU A 1 99 ? 16.464 -0.028 -0.564 1.00 79.56 99 GLU A C 1
ATOM 839 O O . GLU A 1 99 ? 17.486 -0.648 -0.843 1.00 79.56 99 GLU A O 1
ATOM 844 N N . ASP A 1 100 ? 15.259 -0.378 -1.017 1.00 76.88 100 ASP A N 1
ATOM 845 C CA . ASP A 1 100 ? 15.010 -1.540 -1.855 1.00 76.88 100 ASP A CA 1
ATOM 846 C C . ASP A 1 100 ? 14.189 -1.116 -3.082 1.00 76.88 100 ASP A C 1
ATOM 848 O O . ASP A 1 100 ? 12.958 -1.040 -3.034 1.00 76.88 100 ASP A O 1
ATOM 852 N N . PRO A 1 101 ? 14.855 -0.801 -4.205 1.00 67.81 101 PRO A N 1
ATOM 853 C CA . PRO A 1 101 ? 14.183 -0.316 -5.400 1.00 67.81 101 PRO A CA 1
ATOM 854 C C . PRO A 1 101 ? 13.282 -1.362 -6.070 1.00 67.81 101 PRO A C 1
ATOM 856 O O . PRO A 1 101 ? 12.533 -0.981 -6.968 1.00 67.81 101 PRO A O 1
ATOM 859 N N . GLU A 1 102 ? 13.345 -2.632 -5.663 1.00 69.69 102 GLU A N 1
ATOM 860 C CA . GLU A 1 102 ? 12.500 -3.716 -6.175 1.00 69.69 102 GLU A CA 1
ATOM 861 C C . GLU A 1 102 ? 11.308 -4.012 -5.256 1.00 69.69 102 GLU A C 1
ATOM 863 O O . GLU A 1 102 ? 10.296 -4.537 -5.721 1.00 69.69 102 GLU A O 1
ATOM 868 N N . ARG A 1 103 ? 11.367 -3.629 -3.975 1.00 76.19 103 ARG A N 1
ATOM 869 C CA . ARG A 1 103 ? 10.245 -3.798 -3.044 1.00 76.19 103 ARG A CA 1
ATOM 870 C C . ARG A 1 103 ? 9.158 -2.745 -3.277 1.00 76.19 103 ARG A C 1
ATOM 872 O O . ARG A 1 103 ? 9.330 -1.563 -2.972 1.00 76.19 103 ARG A O 1
ATOM 879 N N . THR A 1 104 ? 8.010 -3.218 -3.752 1.00 73.88 104 THR A N 1
ATOM 880 C CA . THR A 1 104 ? 6.734 -2.491 -3.838 1.00 73.88 104 THR A CA 1
ATOM 881 C C . THR A 1 104 ? 5.713 -3.117 -2.893 1.00 73.88 104 THR A C 1
ATOM 883 O O . THR A 1 104 ? 5.786 -4.319 -2.622 1.00 73.88 104 THR A O 1
ATOM 886 N N . ILE A 1 105 ? 4.809 -2.301 -2.347 1.00 73.88 105 ILE A N 1
ATOM 887 C CA . ILE A 1 105 ? 3.821 -2.701 -1.332 1.00 73.88 105 ILE A CA 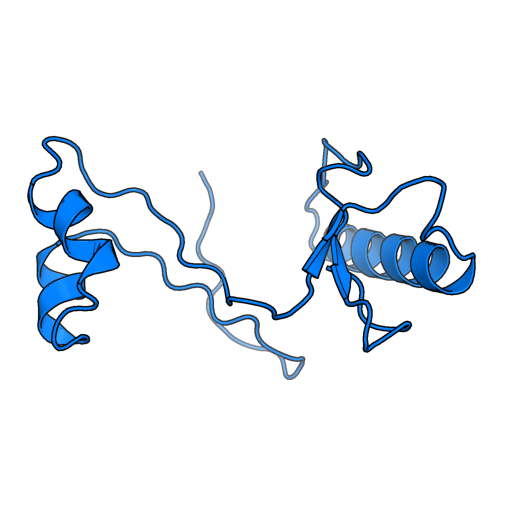1
ATOM 888 C C . ILE A 1 105 ? 2.478 -2.053 -1.629 1.00 73.88 105 ILE A C 1
ATOM 890 O O . ILE A 1 105 ? 2.478 -0.832 -1.912 1.00 73.88 105 ILE A O 1
#

Foldseek 3Di:
DDDDDDDDDPDPDFDKDFDFDPVVQVPPDPDDPVCVVVNPDPDGDGDIDGDDDPQKDFDDPVLDDPLLVVLVVVVQVVCVVVVHHPPDPDSRPWIDHPVDNNDID

pLDDT: mean 72.07, std 21.08, range [23.81, 95.62]

Secondary structure (DSSP, 8-state):
----------S-----EEE--HHHHHHH-S--GGGGGGGG-SS---EEEPPP-TTEEE--TTT--HHHHHHHHHHHHHHHHTT---TT--GGG-EEETTEEEEE-